Protein AF-A0A132NKI7-F1 (afdb_monomer_lite)

InterPro domains:
  IPR025850 SUKH-3 immunity protein [PF14433] (3-60)

Sequence (61 aa):
MRFPEQVAAVLREAGWAPGRRDEERARRWGLELSAYASWDGRQHTFFAAAHDALAEFGGLA

Foldseek 3Di:
DPDDPVVVVVQVVQPADPPQFDLVQLVVVQVVQQPDADPVGDGDHDDDVSSRCCRRRVRGD

Structure (mmCIF, N/CA/C/O backbone):
data_AF-A0A132NKI7-F1
#
_entry.id   AF-A0A132NKI7-F1
#
loop_
_atom_site.group_PDB
_atom_site.id
_atom_site.type_symbol
_atom_site.label_atom_id
_atom_site.label_alt_id
_atom_site.label_comp_id
_atom_site.label_asym_id
_atom_site.label_entity_id
_atom_site.label_seq_id
_atom_site.pdbx_PDB_ins_code
_atom_site.Cartn_x
_atom_site.Cartn_y
_atom_site.Cartn_z
_atom_site.occupancy
_atom_site.B_iso_or_equiv
_atom_site.auth_seq_id
_atom_site.auth_comp_id
_atom_site.auth_asym_id
_atom_site.auth_atom_id
_atom_site.pdbx_PDB_model_num
ATOM 1 N N . MET A 1 1 ? -16.587 5.532 8.229 1.00 64.19 1 MET A N 1
ATOM 2 C CA . MET A 1 1 ? -15.484 4.709 8.776 1.00 64.19 1 MET A CA 1
ATOM 3 C C . MET A 1 1 ? -14.982 3.821 7.642 1.00 64.19 1 MET A C 1
ATOM 5 O O . MET A 1 1 ? -15.821 3.163 7.046 1.00 64.19 1 MET A O 1
ATOM 9 N N . ARG A 1 2 ? -13.696 3.877 7.248 1.00 86.12 2 ARG A N 1
ATOM 10 C CA . ARG A 1 2 ? -13.202 3.151 6.048 1.00 86.12 2 ARG A CA 1
ATOM 11 C C . ARG A 1 2 ? -13.136 1.634 6.253 1.00 86.12 2 ARG A C 1
ATOM 13 O O . ARG A 1 2 ? -13.356 0.890 5.308 1.00 86.12 2 ARG A O 1
ATOM 20 N N . PHE A 1 3 ? -12.867 1.197 7.480 1.00 89.44 3 PHE A N 1
ATOM 21 C CA . PHE A 1 3 ? -12.768 -0.211 7.852 1.00 89.44 3 PHE A CA 1
ATOM 22 C C . PHE A 1 3 ? -13.708 -0.528 9.022 1.00 89.44 3 PHE A C 1
ATOM 24 O O . PHE A 1 3 ? -13.965 0.366 9.837 1.00 89.44 3 PHE A O 1
ATOM 31 N N . PRO A 1 4 ? -14.200 -1.777 9.130 1.00 95.12 4 PRO A N 1
ATOM 32 C CA . PRO A 1 4 ? -14.848 -2.275 10.340 1.00 95.12 4 PRO A CA 1
ATOM 33 C C . PRO A 1 4 ? -13.927 -2.158 11.558 1.00 95.12 4 PRO A C 1
ATOM 35 O O . PRO A 1 4 ? -12.706 -2.224 11.423 1.00 95.12 4 PRO A O 1
ATOM 38 N N . GLU A 1 5 ? -14.507 -2.026 12.749 1.00 92.94 5 GLU A N 1
ATOM 39 C CA . GLU A 1 5 ? -13.761 -1.791 13.994 1.00 92.94 5 GLU A CA 1
ATOM 40 C C . GLU A 1 5 ? -12.695 -2.862 14.265 1.00 92.94 5 GLU A C 1
ATOM 42 O O . GLU A 1 5 ? -11.545 -2.531 14.535 1.00 92.94 5 GLU A O 1
ATOM 47 N N . GLN A 1 6 ? -13.047 -4.137 14.086 1.00 94.75 6 GLN A N 1
ATOM 48 C CA . GLN A 1 6 ? -12.128 -5.266 14.272 1.00 94.75 6 GLN A CA 1
ATOM 49 C C . GLN A 1 6 ? -10.924 -5.192 13.322 1.00 94.75 6 GLN A C 1
ATOM 51 O O . GLN A 1 6 ? -9.791 -5.414 13.734 1.00 94.75 6 GLN A O 1
ATOM 56 N N . VAL A 1 7 ? -11.148 -4.810 12.061 1.00 93.44 7 VAL A N 1
ATOM 57 C CA . VAL A 1 7 ? -10.071 -4.640 11.072 1.00 93.44 7 VAL A CA 1
ATOM 58 C C . VAL A 1 7 ? -9.203 -3.434 11.427 1.00 93.44 7 VAL A C 1
ATOM 60 O O . VAL A 1 7 ? -7.980 -3.506 11.356 1.00 93.44 7 VAL A O 1
ATOM 63 N N . ALA A 1 8 ? -9.821 -2.327 11.845 1.00 92.69 8 ALA A N 1
ATOM 64 C CA . ALA A 1 8 ? -9.093 -1.132 12.251 1.00 92.69 8 ALA A CA 1
ATOM 65 C C . ALA A 1 8 ? -8.220 -1.376 13.493 1.00 92.69 8 ALA A C 1
ATOM 67 O O . ALA A 1 8 ? -7.125 -0.820 13.567 1.00 92.69 8 ALA A O 1
ATOM 68 N N . ALA A 1 9 ? -8.675 -2.202 14.441 1.00 94.06 9 ALA A N 1
ATOM 69 C CA . ALA A 1 9 ? -7.895 -2.595 15.611 1.00 94.06 9 ALA A CA 1
ATOM 70 C C . ALA A 1 9 ? -6.624 -3.354 15.203 1.00 94.06 9 ALA A C 1
ATOM 72 O O . ALA A 1 9 ? -5.527 -2.905 15.529 1.00 94.06 9 ALA A O 1
ATOM 73 N N . VAL A 1 10 ? -6.762 -4.407 14.388 1.00 95.31 10 VAL A N 1
ATOM 74 C CA . VAL A 1 10 ? -5.624 -5.210 13.901 1.00 95.31 10 VAL A CA 1
ATOM 75 C C . VAL A 1 10 ? -4.636 -4.360 13.097 1.00 95.31 10 VAL A C 1
ATOM 77 O O . VAL A 1 10 ? -3.429 -4.439 13.302 1.00 95.31 10 VAL A O 1
ATOM 80 N N . LEU A 1 11 ? -5.130 -3.489 12.212 1.00 93.00 11 LEU A N 1
ATOM 81 C CA . LEU A 1 11 ? -4.260 -2.594 11.447 1.00 93.00 11 LEU A CA 1
ATOM 82 C C . LEU A 1 11 ? -3.466 -1.655 12.366 1.00 93.00 11 LEU A C 1
ATOM 84 O O . LEU A 1 11 ? -2.274 -1.443 12.148 1.00 93.00 11 LEU A O 1
ATOM 88 N N . ARG A 1 12 ? -4.107 -1.093 13.398 1.00 91.81 12 ARG A N 1
ATOM 89 C CA . ARG A 1 12 ? -3.435 -0.210 14.363 1.00 91.81 12 ARG A CA 1
ATOM 90 C C . ARG A 1 12 ? -2.385 -0.942 15.190 1.00 91.81 12 ARG A C 1
ATOM 92 O O . ARG A 1 12 ? -1.330 -0.364 15.430 1.00 91.81 12 ARG A O 1
ATOM 99 N N . GLU A 1 13 ? -2.651 -2.182 15.592 1.00 94.31 13 GLU A N 1
ATOM 100 C CA . GLU A 1 13 ? -1.669 -3.042 16.267 1.00 94.31 13 GLU A CA 1
ATOM 101 C C . GLU A 1 13 ? -0.442 -3.296 15.381 1.00 94.31 13 GLU A C 1
ATOM 103 O O . GLU A 1 13 ? 0.685 -3.197 15.860 1.00 94.31 13 GLU A O 1
ATOM 108 N N . ALA A 1 14 ? -0.649 -3.479 14.074 1.00 92.50 14 ALA A N 1
ATOM 109 C CA . ALA A 1 14 ? 0.416 -3.596 13.075 1.00 92.50 14 ALA A CA 1
ATOM 110 C C . ALA A 1 14 ? 1.116 -2.256 12.732 1.00 92.50 14 ALA A C 1
ATOM 112 O O . ALA A 1 14 ? 1.966 -2.197 11.841 1.00 92.50 14 ALA A O 1
ATOM 113 N N . GLY A 1 15 ? 0.761 -1.151 13.403 1.00 90.44 15 GLY A N 1
ATOM 114 C CA . GLY A 1 15 ? 1.387 0.166 13.226 1.00 90.44 15 GLY A CA 1
ATOM 115 C C . GLY A 1 15 ? 0.754 1.062 12.152 1.00 90.44 15 GLY A C 1
ATOM 116 O O . GLY A 1 15 ? 1.358 2.054 11.729 1.00 90.44 15 GLY A O 1
ATOM 117 N N . TRP A 1 16 ? -0.456 0.748 11.685 1.00 92.06 16 TRP A N 1
ATOM 118 C CA . TRP A 1 16 ? -1.206 1.605 10.765 1.00 92.06 16 TRP A CA 1
ATOM 119 C C . TRP A 1 16 ? -1.906 2.746 11.510 1.00 92.06 16 TRP A C 1
ATOM 121 O O . TRP A 1 16 ? -2.461 2.566 12.594 1.00 92.06 16 TRP A O 1
ATOM 131 N N . ALA A 1 17 ? -1.959 3.923 10.887 1.00 88.44 17 ALA A N 1
ATOM 132 C CA . ALA A 1 17 ? -2.761 5.042 11.364 1.00 88.44 17 ALA A CA 1
ATOM 133 C C . ALA A 1 17 ? -3.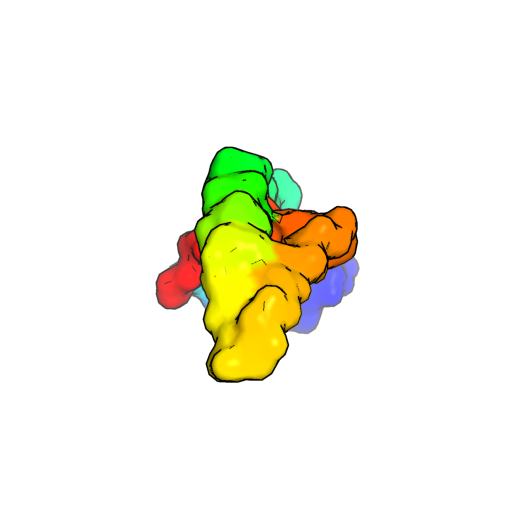471 5.726 10.185 1.00 88.44 17 ALA A C 1
ATOM 135 O O . ALA A 1 17 ? -2.874 5.856 9.112 1.00 88.44 17 ALA A O 1
ATOM 136 N N . PRO A 1 18 ? -4.715 6.207 10.361 1.00 86.88 18 PRO A N 1
ATOM 137 C CA . PRO A 1 18 ? -5.413 6.952 9.319 1.00 86.88 18 PRO A CA 1
ATOM 138 C C . PRO A 1 18 ? -4.594 8.161 8.849 1.00 86.88 18 PRO A C 1
ATOM 140 O O . PRO A 1 18 ? -4.147 8.962 9.665 1.00 86.88 18 PRO A O 1
ATOM 143 N N . GLY A 1 19 ? -4.406 8.298 7.535 1.00 86.62 19 GLY A N 1
ATOM 144 C CA . GLY A 1 19 ? -3.644 9.403 6.938 1.00 86.62 19 GLY A CA 1
ATOM 145 C C . GLY A 1 19 ? -2.120 9.235 6.969 1.00 86.62 19 GLY A C 1
ATOM 146 O O . GLY A 1 19 ? -1.419 10.064 6.393 1.00 86.62 19 GLY A O 1
ATOM 147 N N . ARG A 1 20 ? -1.591 8.163 7.577 1.00 86.31 20 ARG A N 1
ATOM 148 C CA . ARG A 1 20 ? -0.170 7.809 7.467 1.00 86.31 20 ARG A CA 1
ATOM 149 C C . ARG A 1 20 ? 0.143 7.398 6.029 1.00 86.31 20 ARG A C 1
ATOM 151 O O . ARG A 1 20 ? -0.526 6.529 5.476 1.00 86.31 20 ARG A O 1
ATOM 158 N N . ARG A 1 21 ? 1.187 7.994 5.452 1.00 92.06 21 ARG A N 1
ATOM 159 C CA . ARG A 1 21 ? 1.752 7.612 4.154 1.00 92.06 21 ARG A CA 1
ATOM 160 C C . ARG A 1 21 ? 3.278 7.643 4.221 1.00 92.06 21 ARG A C 1
ATOM 162 O O . ARG A 1 21 ? 3.848 8.610 4.717 1.00 92.06 21 ARG A O 1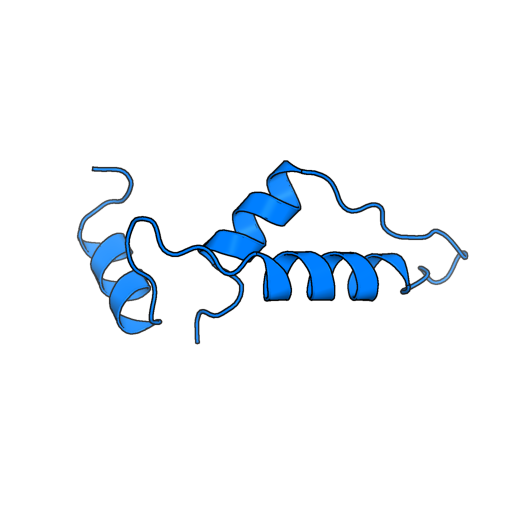
ATOM 169 N N . ASP A 1 22 ? 3.920 6.591 3.729 1.00 92.56 22 ASP A N 1
ATOM 170 C CA . ASP A 1 22 ? 5.372 6.455 3.583 1.00 92.56 22 ASP A CA 1
ATOM 171 C C . ASP A 1 22 ? 5.725 6.431 2.084 1.00 92.56 22 ASP A C 1
ATOM 173 O O . ASP A 1 22 ? 5.913 5.383 1.462 1.00 92.56 22 ASP A O 1
ATOM 177 N N . GLU A 1 23 ? 5.744 7.626 1.487 1.00 93.00 23 GLU A N 1
ATOM 178 C CA . GLU A 1 23 ? 5.984 7.835 0.050 1.00 93.00 23 GLU A CA 1
ATOM 179 C C . GLU A 1 23 ? 7.380 7.367 -0.383 1.00 93.00 23 GLU A C 1
ATOM 181 O O . GLU A 1 23 ? 7.573 6.870 -1.493 1.00 93.00 23 GLU A O 1
ATOM 186 N N . GLU A 1 24 ? 8.376 7.521 0.491 1.00 93.12 24 GLU A N 1
ATOM 187 C CA . GLU A 1 24 ? 9.747 7.122 0.186 1.00 93.12 24 GLU A CA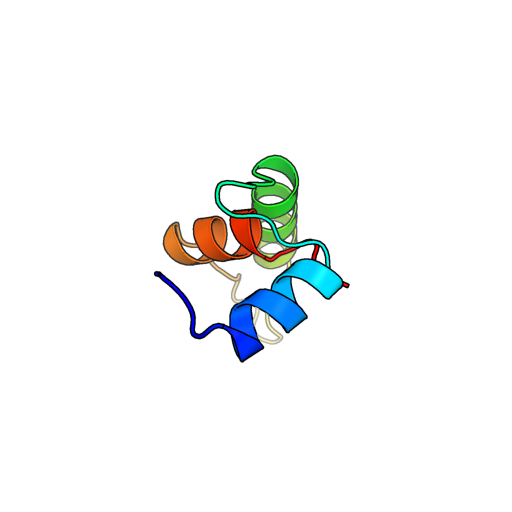 1
ATOM 188 C C . GLU A 1 24 ? 9.857 5.600 0.089 1.00 93.12 24 GLU A C 1
ATOM 190 O O . GLU A 1 24 ? 10.429 5.076 -0.872 1.00 93.12 24 GLU A O 1
ATOM 195 N N . ARG A 1 25 ? 9.256 4.880 1.043 1.00 91.69 25 ARG A N 1
ATOM 196 C CA . ARG A 1 25 ? 9.182 3.421 0.994 1.00 91.69 25 ARG A CA 1
ATOM 197 C C . ARG A 1 25 ? 8.434 2.943 -0.240 1.00 91.69 25 ARG A C 1
ATOM 199 O O . ARG A 1 25 ? 8.942 2.057 -0.925 1.00 91.69 25 ARG A O 1
ATOM 206 N N . ALA A 1 26 ? 7.268 3.518 -0.532 1.00 93.25 26 ALA A N 1
ATOM 207 C CA . ALA A 1 26 ? 6.470 3.132 -1.693 1.00 93.25 26 ALA A CA 1
ATOM 208 C C . ALA A 1 26 ? 7.254 3.289 -2.999 1.00 93.25 26 ALA A C 1
ATOM 210 O O . ALA A 1 26 ? 7.290 2.374 -3.825 1.00 93.25 26 ALA A O 1
ATOM 211 N N . ARG A 1 27 ? 7.961 4.415 -3.153 1.00 93.00 27 ARG A N 1
ATOM 212 C CA . ARG A 1 27 ? 8.834 4.662 -4.303 1.00 93.00 27 ARG A CA 1
ATOM 213 C C . ARG A 1 27 ? 9.991 3.671 -4.371 1.00 93.00 27 ARG A C 1
ATOM 215 O O . ARG A 1 27 ? 10.272 3.150 -5.447 1.00 93.00 27 ARG A O 1
ATOM 222 N N . ARG A 1 28 ? 10.657 3.408 -3.243 1.00 93.81 28 ARG A N 1
ATOM 223 C CA . ARG A 1 28 ? 11.789 2.473 -3.173 1.00 93.81 28 ARG A CA 1
ATOM 224 C C . ARG A 1 28 ? 11.373 1.072 -3.613 1.00 93.81 28 ARG A C 1
ATOM 226 O O . ARG A 1 28 ? 12.024 0.499 -4.478 1.00 93.81 28 ARG A O 1
ATOM 233 N N . TRP A 1 29 ? 10.257 0.579 -3.084 1.00 91.25 29 TRP A N 1
ATOM 234 C CA . TRP A 1 29 ? 9.683 -0.707 -3.479 1.00 91.25 29 TRP A CA 1
ATOM 235 C C . TRP A 1 29 ? 9.281 -0.736 -4.953 1.00 91.25 29 TRP A C 1
ATOM 237 O O . TRP A 1 29 ? 9.531 -1.727 -5.630 1.00 91.25 29 TRP A O 1
ATOM 247 N N . GLY A 1 30 ? 8.703 0.350 -5.473 1.00 91.94 30 GLY A N 1
ATOM 248 C CA . GLY A 1 30 ? 8.364 0.444 -6.892 1.00 91.94 30 GLY A CA 1
ATOM 249 C C . GLY A 1 30 ? 9.587 0.333 -7.806 1.00 91.94 30 GLY A C 1
ATOM 250 O O . GLY A 1 30 ? 9.539 -0.378 -8.811 1.00 91.94 30 GLY A O 1
ATOM 251 N N . LEU A 1 31 ? 10.693 0.988 -7.440 1.00 91.69 31 LEU A N 1
ATOM 252 C CA . LEU A 1 31 ? 11.961 0.889 -8.167 1.00 91.69 31 LEU A CA 1
ATOM 253 C C . LEU A 1 31 ? 12.561 -0.515 -8.072 1.00 91.69 31 LEU A C 1
ATOM 255 O O . LEU A 1 31 ? 12.962 -1.074 -9.089 1.00 91.69 31 LEU A O 1
ATOM 259 N N . GLU A 1 32 ? 12.586 -1.090 -6.872 1.00 92.31 32 GLU A N 1
ATOM 260 C CA . GLU A 1 32 ? 13.130 -2.427 -6.643 1.00 92.31 32 GLU A CA 1
ATOM 261 C C . GLU A 1 32 ? 12.349 -3.488 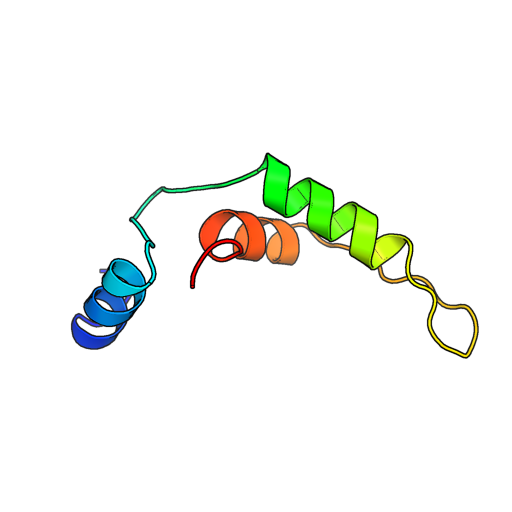-7.429 1.00 92.31 32 GLU A C 1
ATOM 263 O O . GLU A 1 32 ? 12.944 -4.290 -8.146 1.00 92.31 32 GLU A O 1
ATOM 268 N N . LEU A 1 33 ? 11.013 -3.436 -7.391 1.00 89.38 33 LEU A N 1
ATOM 269 C CA . LEU A 1 33 ? 10.169 -4.376 -8.124 1.00 89.38 33 LEU A CA 1
ATOM 270 C C . LEU A 1 33 ? 10.346 -4.245 -9.637 1.00 89.38 33 LEU A C 1
ATOM 272 O O . LEU A 1 33 ? 10.400 -5.253 -10.337 1.00 89.38 33 LEU A O 1
ATOM 276 N N . SER A 1 34 ? 10.457 -3.012 -10.135 1.00 89.81 34 SER A N 1
ATOM 277 C CA . SER A 1 34 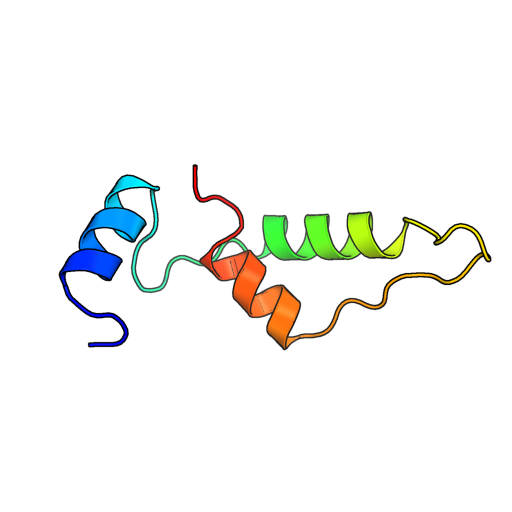? 10.650 -2.762 -11.567 1.00 89.81 34 SER A CA 1
ATOM 278 C C . SER A 1 34 ? 12.003 -3.272 -12.067 1.00 89.81 34 SER A C 1
ATOM 280 O O . SER A 1 34 ? 12.102 -3.650 -13.228 1.00 89.81 34 SER A O 1
ATOM 282 N N . ALA A 1 35 ? 13.026 -3.319 -11.204 1.00 91.94 35 ALA A N 1
ATOM 283 C CA . ALA A 1 35 ? 14.347 -3.837 -11.550 1.00 91.94 35 ALA A CA 1
ATOM 284 C C . ALA A 1 35 ? 14.378 -5.370 -11.682 1.00 91.94 35 ALA A C 1
ATOM 286 O O . ALA A 1 35 ? 15.218 -5.904 -12.411 1.00 91.94 35 ALA A O 1
ATOM 287 N N . TYR A 1 36 ? 13.464 -6.092 -11.023 1.00 91.50 36 TYR A N 1
ATOM 288 C CA . TYR A 1 36 ? 13.355 -7.537 -11.199 1.00 91.50 36 TYR A CA 1
ATOM 289 C C . TYR A 1 36 ? 12.773 -7.880 -12.577 1.00 91.50 36 TYR A C 1
ATOM 291 O O . TYR A 1 36 ? 11.720 -7.387 -12.987 1.00 91.50 36 TYR A O 1
ATOM 299 N N . ALA A 1 37 ? 13.471 -8.765 -13.289 1.00 90.69 37 ALA A N 1
ATOM 300 C CA . ALA A 1 37 ? 12.982 -9.375 -14.516 1.00 90.69 37 ALA A CA 1
ATOM 301 C C . ALA A 1 37 ? 12.369 -10.747 -14.213 1.00 90.69 37 ALA A C 1
ATOM 303 O O . ALA A 1 37 ? 12.928 -11.533 -13.444 1.00 90.69 37 ALA A O 1
ATOM 304 N N . SER A 1 38 ? 11.248 -11.057 -14.859 1.00 85.94 38 SER A N 1
ATOM 305 C CA . SER A 1 38 ? 10.739 -12.421 -14.929 1.00 85.94 38 SER A CA 1
ATOM 306 C C . SER A 1 38 ? 11.733 -13.329 -15.655 1.00 85.94 38 SER A C 1
ATOM 308 O O . SER A 1 38 ? 12.638 -12.877 -16.358 1.00 85.94 38 SER A O 1
ATOM 310 N N . TRP A 1 39 ? 11.537 -14.638 -15.514 1.00 89.56 39 TRP A N 1
ATOM 311 C CA . TRP A 1 39 ? 12.394 -15.650 -16.135 1.00 89.56 39 TRP A CA 1
ATOM 312 C C . TRP A 1 39 ? 12.512 -15.506 -17.665 1.00 89.56 39 TRP A C 1
ATOM 314 O O . TRP A 1 39 ? 13.520 -15.905 -18.238 1.00 89.56 39 TRP A O 1
ATOM 324 N N . ASP A 1 40 ? 11.505 -14.924 -18.320 1.00 94.31 40 ASP A N 1
ATOM 325 C CA . ASP A 1 40 ? 11.468 -14.650 -19.759 1.00 94.31 40 ASP A CA 1
ATOM 326 C C . ASP A 1 40 ? 11.861 -13.202 -20.119 1.00 94.31 40 ASP A C 1
ATOM 328 O O . ASP A 1 40 ? 11.668 -12.767 -21.254 1.00 94.31 40 ASP A O 1
ATOM 332 N N . GLY A 1 41 ? 12.422 -12.449 -19.167 1.00 90.12 41 GLY A N 1
ATOM 333 C CA . GLY A 1 41 ? 13.005 -11.124 -19.384 1.00 90.12 41 GLY A CA 1
ATOM 334 C C . GLY A 1 41 ? 12.025 -9.949 -19.324 1.00 90.12 41 GLY A C 1
ATOM 335 O O . GLY A 1 41 ? 12.416 -8.826 -19.643 1.00 90.12 41 GLY A O 1
ATOM 336 N N . ARG A 1 42 ? 10.765 -10.152 -18.917 1.00 92.50 42 ARG A N 1
ATOM 337 C CA . ARG A 1 42 ? 9.801 -9.048 -18.764 1.00 92.50 42 ARG A CA 1
ATOM 338 C C . ARG A 1 42 ? 10.043 -8.312 -17.455 1.00 92.50 42 ARG A C 1
ATOM 340 O O . ARG A 1 42 ? 10.263 -8.920 -16.415 1.00 92.50 42 ARG A O 1
ATOM 347 N N . GLN A 1 43 ? 9.966 -6.991 -17.506 1.00 91.25 43 GLN A N 1
ATOM 348 C CA . GLN A 1 43 ? 10.070 -6.135 -16.326 1.00 91.25 43 GLN A CA 1
ATOM 349 C C . GLN A 1 43 ? 8.687 -5.928 -15.700 1.00 91.25 43 GLN A C 1
ATOM 351 O O . GLN A 1 43 ? 7.670 -5.910 -16.403 1.00 91.25 43 GLN A O 1
ATOM 356 N N . HIS A 1 44 ? 8.644 -5.723 -14.386 1.00 89.81 44 HIS A N 1
ATOM 357 C CA . HIS A 1 44 ? 7.423 -5.281 -13.724 1.00 89.81 44 HIS A CA 1
ATOM 358 C C . HIS A 1 44 ? 7.202 -3.788 -13.966 1.00 89.81 44 HIS A C 1
ATOM 360 O O . HIS A 1 44 ? 8.133 -2.990 -13.938 1.00 89.81 44 HIS A O 1
ATOM 366 N N . THR A 1 45 ? 5.952 -3.393 -14.196 1.00 89.75 45 THR A N 1
ATOM 367 C CA . THR A 1 45 ? 5.574 -1.978 -14.244 1.00 89.75 45 THR A CA 1
ATOM 368 C C . THR A 1 45 ? 4.799 -1.628 -12.991 1.00 89.75 45 THR A C 1
ATOM 370 O O . THR A 1 45 ? 3.809 -2.280 -12.652 1.00 89.75 45 THR A O 1
ATOM 373 N N . PHE A 1 46 ? 5.247 -0.581 -12.311 1.00 87.31 46 PHE A N 1
ATOM 374 C CA . PHE A 1 46 ? 4.633 -0.106 -11.086 1.00 87.31 46 PHE A CA 1
ATOM 375 C C . PHE A 1 46 ? 3.659 1.038 -11.385 1.00 87.31 46 PHE A C 1
ATOM 377 O O . PHE A 1 46 ? 4.040 2.049 -11.971 1.00 87.31 46 PHE A O 1
ATOM 384 N N . PHE A 1 47 ? 2.388 0.874 -11.016 1.00 89.88 47 PHE A N 1
ATOM 385 C CA . PHE A 1 47 ? 1.319 1.830 -11.325 1.00 89.88 47 PHE A CA 1
ATOM 386 C C . PHE A 1 47 ? 0.869 2.611 -10.084 1.00 89.88 47 PHE A C 1
ATOM 388 O O . PHE A 1 47 ? 1.074 2.179 -8.950 1.00 89.88 47 PHE A O 1
ATOM 395 N N . ALA A 1 48 ? 0.220 3.758 -10.303 1.00 91.38 48 ALA A N 1
ATOM 396 C CA . ALA A 1 48 ? -0.110 4.721 -9.247 1.00 91.38 48 ALA A CA 1
ATOM 397 C C . ALA A 1 48 ? -0.901 4.111 -8.075 1.00 91.38 48 ALA A C 1
ATOM 399 O O . ALA A 1 48 ? -0.535 4.304 -6.922 1.00 91.38 48 ALA A O 1
ATOM 400 N N . ALA A 1 49 ? -1.923 3.297 -8.349 1.00 92.44 49 ALA A N 1
ATOM 401 C CA . ALA A 1 49 ? -2.712 2.690 -7.277 1.00 92.44 49 ALA A CA 1
ATOM 402 C C . ALA A 1 49 ? -1.923 1.655 -6.444 1.00 92.44 49 ALA A C 1
ATOM 404 O O . ALA A 1 49 ? -2.175 1.520 -5.248 1.00 92.44 49 ALA A O 1
ATOM 405 N N . ALA A 1 50 ? -0.934 0.966 -7.028 1.00 91.75 50 ALA A N 1
ATOM 406 C CA . ALA A 1 50 ? -0.028 0.108 -6.259 1.00 91.75 50 ALA A CA 1
ATOM 407 C C . ALA A 1 50 ? 0.896 0.936 -5.355 1.00 91.75 50 ALA A C 1
ATOM 409 O O . ALA A 1 50 ? 1.129 0.568 -4.204 1.00 91.75 50 ALA A O 1
ATOM 410 N N . HIS A 1 51 ? 1.371 2.080 -5.852 1.00 93.31 51 HIS A N 1
ATOM 411 C CA . HIS A 1 51 ? 2.151 3.025 -5.060 1.00 93.31 51 HIS A CA 1
ATOM 412 C C . HIS A 1 51 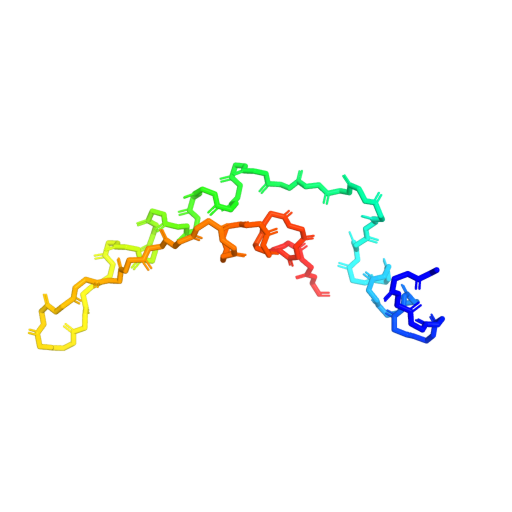? 1.353 3.571 -3.874 1.00 93.31 51 HIS A C 1
ATOM 414 O O . HIS A 1 51 ? 1.851 3.551 -2.753 1.00 93.31 51 HIS A O 1
ATOM 420 N N . ASP A 1 52 ? 0.101 3.976 -4.087 1.00 93.19 52 ASP A N 1
ATOM 421 C CA . ASP A 1 52 ? -0.765 4.463 -3.009 1.00 93.19 52 ASP A CA 1
ATOM 422 C C . ASP A 1 52 ? -1.008 3.404 -1.927 1.00 93.19 52 ASP A C 1
ATOM 424 O O . ASP A 1 52 ? -0.966 3.714 -0.735 1.00 93.19 52 ASP A O 1
ATOM 428 N N . ALA A 1 53 ? -1.209 2.147 -2.328 1.00 92.62 53 ALA A N 1
ATOM 429 C CA . ALA A 1 53 ? -1.382 1.046 -1.388 1.00 92.62 53 ALA A CA 1
ATOM 430 C C . ALA A 1 53 ? -0.109 0.787 -0.564 1.00 92.62 53 ALA A C 1
ATOM 432 O O . ALA A 1 53 ? -0.180 0.635 0.655 1.00 92.62 53 ALA A O 1
ATOM 433 N N . LEU A 1 54 ? 1.065 0.777 -1.199 1.00 91.44 54 LEU A N 1
ATOM 434 C CA . LEU A 1 54 ? 2.339 0.589 -0.498 1.00 91.44 54 LEU A CA 1
ATOM 435 C C . LEU A 1 54 ? 2.719 1.794 0.369 1.00 91.44 54 LEU A C 1
ATOM 437 O O . LEU A 1 54 ? 3.305 1.599 1.433 1.00 91.44 54 LEU A O 1
ATOM 441 N N . ALA A 1 55 ? 2.334 3.009 -0.021 1.00 94.81 55 ALA A N 1
ATOM 442 C CA . ALA A 1 55 ? 2.519 4.197 0.804 1.00 94.81 55 ALA A CA 1
ATOM 443 C C . ALA A 1 55 ? 1.707 4.096 2.099 1.00 94.81 55 ALA A C 1
ATOM 445 O O . ALA A 1 55 ? 2.194 4.473 3.161 1.00 94.81 55 ALA A O 1
ATOM 446 N N . GLU A 1 56 ? 0.489 3.563 2.039 1.00 94.25 56 GLU A N 1
ATOM 447 C CA . GLU A 1 56 ? -0.366 3.442 3.219 1.00 94.25 56 GLU A CA 1
ATOM 448 C C . GLU A 1 56 ? -0.023 2.218 4.093 1.00 94.25 56 GLU A C 1
ATOM 450 O O . GLU A 1 56 ? -0.029 2.313 5.324 1.00 94.25 56 GLU A O 1
ATOM 455 N N . PHE A 1 57 ? 0.298 1.074 3.480 1.00 92.88 57 PHE A N 1
ATOM 456 C CA . PHE A 1 57 ? 0.358 -0.220 4.177 1.00 92.88 57 PHE A CA 1
ATOM 457 C C . PHE A 1 57 ? 1.726 -0.920 4.130 1.00 92.88 57 PHE A C 1
ATOM 459 O O . PHE A 1 57 ? 1.927 -1.916 4.817 1.00 92.88 57 PHE A O 1
ATOM 466 N N . GLY A 1 58 ? 2.701 -0.424 3.366 1.00 87.31 58 GLY A N 1
ATOM 467 C CA . GLY A 1 58 ? 3.960 -1.136 3.088 1.00 87.31 58 GLY A CA 1
ATOM 468 C C . GLY A 1 58 ? 4.932 -1.300 4.262 1.00 87.31 58 GLY A C 1
ATOM 469 O O . GLY A 1 58 ? 6.001 -1.884 4.099 1.00 87.31 58 GLY A O 1
ATOM 470 N N . GLY A 1 59 ? 4.618 -0.745 5.431 1.00 86.25 59 GLY A N 1
ATOM 471 C CA . GLY A 1 59 ? 5.457 -0.803 6.631 1.00 86.25 59 GLY A CA 1
ATOM 472 C C . GLY A 1 59 ? 4.728 -1.346 7.853 1.00 86.25 59 GLY A C 1
ATOM 473 O O . GLY A 1 59 ? 5.102 -0.976 8.962 1.00 86.25 59 GLY A O 1
ATOM 474 N N . LEU A 1 60 ? 3.653 -2.106 7.643 1.00 88.88 60 LEU A N 1
ATOM 475 C CA . LEU A 1 60 ? 2.979 -2.847 8.705 1.00 88.88 60 LEU A CA 1
ATOM 476 C C . LEU A 1 60 ? 3.761 -4.129 9.013 1.00 88.88 60 LEU A C 1
ATOM 478 O O . LEU A 1 60 ? 4.337 -4.718 8.096 1.00 88.88 60 LEU A O 1
ATOM 482 N N . ALA A 1 61 ? 3.812 -4.509 10.288 1.00 74.25 61 ALA A N 1
ATOM 483 C CA . ALA A 1 61 ? 4.543 -5.673 10.794 1.00 74.25 61 ALA A CA 1
ATOM 484 C C . ALA A 1 61 ? 3.594 -6.698 11.418 1.00 74.25 61 ALA A C 1
ATOM 486 O O . ALA A 1 61 ? 2.571 -6.262 11.995 1.00 74.25 61 ALA A O 1
#

Organism: NCBI:txid1469144

pLDDT: mean 90.63, std 4.71, range [64.19, 95.31]

Secondary structure (DSSP, 8-state):
--S-HHHHHHHHHTT--TT---HHHHHHHHHHHHHPBPTTSPBP---HHHHHHHHHHTT--

Radius of gyration: 14.28 Å; chains: 1; bounding box: 30×25×36 Å